Protein AF-A0A1A8FWJ9-F1 (afdb_monomer)

Radius of gyration: 18.17 Å; Cα contacts (8 Å, |Δi|>4): 57; chains: 1; bounding box: 38×28×38 Å

Nearest PDB structures (foldseek):
  5din-assembly1_A  TM=9.544E-01  e=3.120E-05  Homo sapiens
  5h7r-assembly1_D  TM=9.423E-01  e=3.344E-05  Homo sapiens
  1rmd-assembly1_A-2  TM=9.154E-01  e=1.382E-01  Mus musculus
  7l3l-assembly2_C  TM=6.982E-01  e=9.770E-02  Homo sapiens
  7l3l-assembly1_A  TM=6.949E-01  e=3.407E-01  Homo sapiens

pLDDT: mean 91.63, std 7.94, range [55.31, 98.25]

Solvent-accessible surface area (backbone atoms only — not comparable to full-atom values): 4334 Å² total; per-residue (Å²): 132,81,56,43,39,93,87,81,62,46,82,46,56,78,89,75,62,72,84,75,55,70,67,60,51,53,56,59,34,61,37,78,39,67,45,90,55,47,94,85,37,78,51,72,42,35,48,66,50,49,63,60,34,48,75,76,66,32,67,68,50,49,50,59,50,63,75,72,108

Structure (mmCIF, N/CA/C/O backbone):
data_AF-A0A1A8FWJ9-F1
#
_entry.id   AF-A0A1A8FWJ9-F1
#
loop_
_atom_site.group_PDB
_atom_site.id
_atom_site.type_symbol
_atom_site.label_atom_id
_atom_site.label_alt_id
_atom_site.label_comp_id
_atom_site.label_asym_id
_atom_site.label_entity_id
_atom_site.label_seq_id
_atom_site.pdbx_PDB_ins_code
_atom_site.Cartn_x
_atom_site.Cartn_y
_atom_site.Cartn_z
_atom_site.occupancy
_atom_site.B_iso_or_equiv
_atom_site.auth_seq_id
_atom_site.auth_comp_id
_atom_site.auth_asym_id
_atom_site.auth_atom_id
_atom_site.pdbx_PDB_model_num
ATOM 1 N N . GLU A 1 1 ? -18.986 18.995 2.801 1.00 55.31 1 GLU A N 1
ATOM 2 C CA . GLU A 1 1 ? -18.478 17.611 2.947 1.00 55.31 1 GLU A CA 1
ATOM 3 C C . GLU A 1 1 ? -19.214 16.918 4.089 1.00 55.31 1 GLU A C 1
ATOM 5 O O . GLU A 1 1 ? -19.789 17.610 4.919 1.00 55.31 1 GLU A O 1
ATOM 10 N N . LYS A 1 2 ? -19.322 15.584 4.090 1.00 65.88 2 LYS A N 1
ATOM 11 C CA . LYS A 1 2 ? -20.096 14.854 5.110 1.00 65.88 2 LYS A CA 1
ATOM 12 C C . LYS A 1 2 ? -19.208 14.581 6.332 1.00 65.88 2 LYS A C 1
ATOM 14 O O . LYS A 1 2 ? -18.320 13.744 6.239 1.00 65.88 2 LYS A O 1
ATOM 19 N N . ASP A 1 3 ? -19.492 15.226 7.464 1.00 84.94 3 ASP A N 1
ATOM 20 C CA . ASP A 1 3 ? -18.812 15.022 8.762 1.00 84.94 3 ASP A CA 1
ATOM 21 C C . ASP A 1 3 ? -19.226 13.712 9.459 1.00 84.94 3 ASP A C 1
ATOM 23 O O . ASP A 1 3 ? -19.460 13.681 10.667 1.00 84.94 3 ASP A O 1
ATOM 27 N N . PHE A 1 4 ? -19.401 12.627 8.709 1.00 92.56 4 PHE A N 1
ATOM 28 C CA . PHE A 1 4 ? -19.897 11.362 9.241 1.00 92.56 4 PHE A CA 1
ATOM 29 C C . PHE A 1 4 ? -19.054 10.196 8.740 1.00 92.56 4 PHE A C 1
ATOM 31 O O . PHE A 1 4 ? -18.675 10.148 7.568 1.00 92.56 4 PHE A O 1
ATOM 38 N N . CYS A 1 5 ? -18.797 9.229 9.616 1.00 91.62 5 CYS A N 1
ATOM 39 C CA . CYS A 1 5 ? -18.176 7.968 9.243 1.00 91.62 5 CYS A CA 1
ATOM 40 C C . CYS A 1 5 ? -19.099 7.208 8.265 1.00 91.62 5 CYS A C 1
ATOM 42 O O . CYS A 1 5 ? -20.296 7.064 8.527 1.00 91.62 5 CYS A O 1
ATOM 44 N N . PRO A 1 6 ? -18.586 6.704 7.129 1.00 93.50 6 PRO A N 1
ATOM 45 C CA . PRO A 1 6 ? -19.414 6.054 6.111 1.00 93.50 6 PRO A CA 1
ATOM 46 C C . PRO A 1 6 ? -19.969 4.689 6.544 1.00 93.50 6 PRO A C 1
ATOM 48 O O . PRO A 1 6 ? -20.886 4.184 5.900 1.00 93.50 6 PRO A O 1
ATOM 51 N N . VAL A 1 7 ? -19.423 4.093 7.609 1.00 94.62 7 VAL A N 1
ATOM 52 C CA . VAL A 1 7 ? -19.795 2.752 8.081 1.00 94.62 7 VAL A CA 1
ATOM 53 C C . VAL A 1 7 ? -20.943 2.812 9.089 1.00 94.62 7 VAL A C 1
ATOM 55 O O . VAL A 1 7 ? -21.941 2.119 8.922 1.00 94.62 7 VAL A O 1
ATOM 58 N N . ASP A 1 8 ? -20.825 3.660 10.111 1.00 95.00 8 ASP A N 1
ATOM 59 C CA . ASP A 1 8 ? -21.757 3.731 11.248 1.00 95.00 8 ASP A CA 1
ATOM 60 C C . ASP A 1 8 ? -22.557 5.048 11.311 1.00 95.00 8 ASP A C 1
ATOM 62 O O . ASP A 1 8 ? -23.472 5.178 12.123 1.00 95.00 8 ASP A O 1
ATOM 66 N N . ARG A 1 9 ? -22.253 6.013 10.429 1.00 92.38 9 ARG A N 1
ATOM 67 C CA . ARG A 1 9 ? -22.857 7.358 10.367 1.00 92.38 9 ARG A CA 1
ATOM 68 C C . ARG A 1 9 ? -22.658 8.198 11.632 1.00 92.38 9 ARG A C 1
ATOM 70 O O . ARG A 1 9 ? -23.363 9.192 11.809 1.00 92.38 9 ARG A O 1
ATOM 77 N N . LEU A 1 10 ? -21.699 7.853 12.491 1.00 92.56 10 LEU A N 1
ATOM 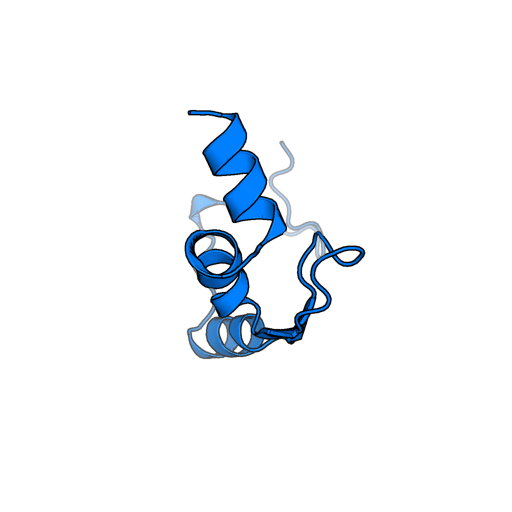78 C CA . LEU A 1 10 ? -21.324 8.686 13.632 1.00 92.56 10 LEU A CA 1
ATOM 79 C C . LEU A 1 10 ? -20.594 9.940 13.157 1.00 92.56 10 LEU A C 1
ATOM 81 O O . LEU A 1 10 ? -19.890 9.914 12.146 1.00 92.56 10 LEU A O 1
ATOM 85 N N . ARG A 1 11 ? -20.761 11.051 13.886 1.00 92.12 11 ARG A N 1
ATOM 86 C CA . ARG A 1 11 ? -20.066 12.303 13.568 1.00 92.12 11 ARG A CA 1
ATOM 87 C C . ARG A 1 11 ? -18.557 12.075 13.662 1.00 92.12 11 ARG A C 1
ATOM 89 O O . ARG A 1 11 ? -18.067 11.606 14.684 1.00 92.12 11 ARG A O 1
ATOM 96 N N . LEU A 1 12 ? -17.837 12.424 12.605 1.00 92.56 12 LEU A N 1
ATOM 97 C CA . LEU A 1 12 ? -16.403 12.217 12.471 1.00 92.56 12 LEU A CA 1
ATOM 98 C C . LEU A 1 12 ? -15.752 13.504 11.975 1.00 92.56 12 LEU A C 1
ATOM 100 O O . LEU A 1 12 ? -16.187 14.085 10.985 1.00 92.56 12 LEU A O 1
ATOM 104 N N . GLN A 1 13 ? -14.682 13.925 12.644 1.00 90.75 13 GLN A N 1
ATOM 105 C CA . GLN A 1 13 ? -13.858 15.050 12.216 1.00 90.75 13 GLN A CA 1
ATOM 106 C C . GLN A 1 13 ? -12.447 14.550 11.914 1.00 90.75 13 GLN A C 1
ATOM 108 O O . GLN A 1 13 ? -11.830 13.895 12.751 1.00 90.75 13 GLN A O 1
ATOM 113 N N . LEU A 1 14 ? -11.910 14.882 10.735 1.00 89.19 14 LEU A N 1
ATOM 114 C CA . LEU A 1 14 ? -10.611 14.366 10.278 1.00 89.19 14 LEU A CA 1
ATOM 115 C C . LEU A 1 14 ? -9.455 14.681 11.238 1.00 89.19 14 LEU A C 1
ATOM 117 O O . LEU A 1 14 ? -8.562 13.857 11.399 1.00 89.19 14 LEU A O 1
ATOM 121 N N . HIS A 1 15 ? -9.491 15.826 11.924 1.00 89.75 15 HIS A N 1
ATOM 122 C CA . HIS A 1 15 ? -8.464 16.198 12.903 1.00 89.75 15 HIS A CA 1
ATOM 123 C C . HIS A 1 15 ? -8.446 15.296 14.154 1.00 89.75 15 HIS A C 1
ATOM 125 O O . HIS A 1 15 ? -7.466 15.299 14.892 1.00 89.75 15 HIS A O 1
ATOM 131 N N . GLN A 1 16 ? -9.520 14.539 14.413 1.00 90.62 16 GLN A N 1
ATOM 132 C CA . GLN A 1 16 ? -9.612 13.586 15.527 1.00 90.62 16 GLN A CA 1
ATOM 133 C C . GLN A 1 16 ? -9.108 12.190 15.137 1.00 90.62 16 GLN A C 1
ATOM 135 O O . GLN A 1 16 ? -8.853 11.357 16.011 1.00 90.62 16 GLN A O 1
ATOM 140 N N . CYS A 1 17 ? -8.950 11.922 13.838 1.00 92.69 17 CYS A N 1
ATOM 141 C CA . CYS A 1 17 ? -8.427 10.656 13.349 1.00 92.69 17 CYS A CA 1
ATOM 142 C C . CYS A 1 17 ? -6.959 10.489 13.751 1.00 92.69 17 CYS A C 1
ATOM 144 O O . CYS A 1 17 ? -6.160 11.423 13.691 1.00 92.69 17 CYS A O 1
ATOM 146 N N . ARG A 1 18 ? -6.585 9.264 14.125 1.00 95.19 18 ARG A N 1
ATOM 147 C CA . ARG A 1 18 ? -5.203 8.902 14.453 1.00 95.19 18 ARG A CA 1
ATOM 148 C C . ARG A 1 18 ? -4.678 7.859 13.472 1.00 95.19 18 ARG A C 1
ATOM 150 O O . ARG A 1 18 ? -5.467 7.060 12.961 1.00 95.19 18 ARG A O 1
ATOM 157 N N . PRO A 1 19 ? -3.359 7.818 13.227 1.00 95.56 19 PRO A N 1
ATOM 158 C CA . PRO A 1 19 ? -2.751 6.708 12.512 1.00 95.56 19 PRO A CA 1
ATOM 159 C C . PRO A 1 19 ? -3.095 5.377 13.186 1.00 95.56 19 PRO A C 1
ATOM 161 O O . PRO A 1 19 ? -3.119 5.274 14.414 1.00 95.56 19 PRO A O 1
ATOM 164 N N . SER A 1 20 ? -3.338 4.346 12.379 1.00 96.38 20 SER A N 1
ATOM 165 C CA . SER A 1 20 ? -3.490 2.979 12.878 1.00 96.38 20 SER A CA 1
ATOM 166 C C . SER A 1 20 ? -2.217 2.500 13.580 1.00 96.38 20 SER A C 1
ATOM 168 O O . SER A 1 20 ? -1.127 3.030 13.353 1.00 96.38 20 SER A O 1
ATOM 170 N N . SER A 1 21 ? -2.345 1.460 14.407 1.00 97.75 21 SER A N 1
ATOM 171 C CA . SER A 1 21 ? -1.206 0.884 15.123 1.00 97.75 21 SER A CA 1
ATOM 172 C C . SER A 1 21 ? -0.118 0.369 14.173 1.00 97.75 21 SER A C 1
ATOM 174 O O . SER A 1 21 ? -0.384 -0.012 13.027 1.00 97.75 21 SER A O 1
ATOM 176 N N . LEU A 1 22 ? 1.118 0.300 14.681 1.00 97.69 22 LEU A N 1
ATOM 177 C CA . LEU A 1 22 ? 2.261 -0.229 13.933 1.00 97.69 22 LEU A CA 1
ATOM 178 C C . LEU A 1 22 ? 2.003 -1.656 13.428 1.00 97.69 22 LEU A C 1
ATOM 180 O O . LEU A 1 22 ? 2.362 -1.986 12.303 1.00 97.69 22 LEU A O 1
ATOM 184 N N . LEU A 1 23 ? 1.325 -2.488 14.225 1.00 98.12 23 LEU A N 1
ATOM 185 C CA . LEU A 1 23 ? 0.960 -3.845 13.823 1.00 98.12 23 LEU A CA 1
ATOM 186 C C . LEU A 1 23 ? 0.067 -3.848 12.575 1.00 98.12 23 LEU A C 1
ATOM 188 O O . LEU A 1 23 ? 0.359 -4.565 11.622 1.00 98.12 23 LEU A O 1
ATOM 192 N N . VAL A 1 24 ? -0.986 -3.023 12.558 1.00 98.25 24 VAL A N 1
ATOM 193 C CA . VAL A 1 24 ? -1.888 -2.914 11.400 1.00 98.25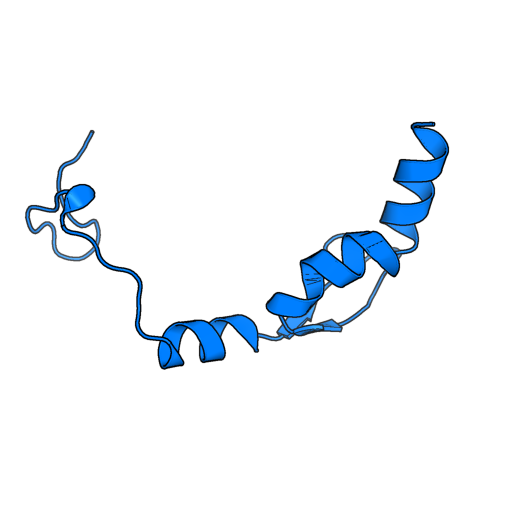 24 VAL A CA 1
ATOM 194 C C . VAL A 1 24 ? -1.125 -2.417 10.175 1.00 98.25 24 VAL A C 1
ATOM 196 O O . VAL A 1 24 ? -1.288 -2.969 9.089 1.00 98.25 24 VAL A O 1
ATOM 199 N N . ARG A 1 25 ? -0.241 -1.425 10.341 1.00 97.81 25 ARG A N 1
ATOM 200 C CA . ARG A 1 25 ? 0.614 -0.935 9.250 1.00 97.81 25 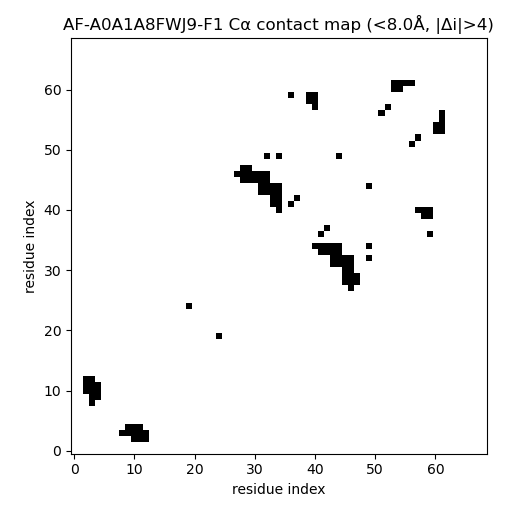ARG A CA 1
ATOM 201 C C . ARG A 1 25 ? 1.492 -2.051 8.674 1.00 97.81 25 ARG A C 1
ATOM 203 O O . ARG A 1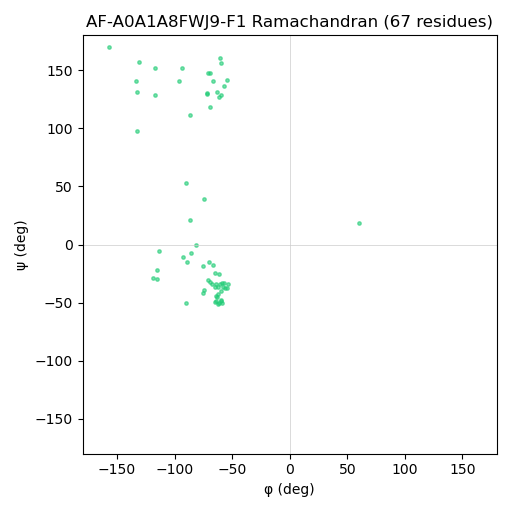 25 ? 1.442 -2.286 7.472 1.00 97.81 25 ARG A O 1
ATOM 210 N N . ASN A 1 26 ? 2.195 -2.790 9.531 1.00 97.69 26 ASN A N 1
ATOM 211 C CA . ASN A 1 26 ? 3.093 -3.875 9.131 1.00 97.69 26 ASN A CA 1
ATOM 212 C C . ASN A 1 26 ? 2.363 -5.022 8.420 1.00 97.69 26 ASN A C 1
ATOM 214 O O . ASN A 1 26 ? 2.911 -5.618 7.495 1.00 97.69 26 ASN A O 1
ATOM 218 N N . LEU A 1 27 ? 1.137 -5.344 8.843 1.00 98.25 27 LEU A N 1
ATOM 219 C CA . LEU A 1 27 ? 0.311 -6.344 8.163 1.00 98.25 27 LEU A CA 1
ATOM 220 C C . LEU A 1 27 ? -0.046 -5.893 6.746 1.00 98.25 27 LEU A C 1
ATOM 222 O O . LEU A 1 27 ? 0.072 -6.674 5.805 1.00 98.25 27 LEU A O 1
ATOM 226 N N . LEU A 1 28 ? -0.432 -4.625 6.585 1.00 98.19 28 LEU A N 1
ATOM 227 C CA . LEU A 1 28 ? -0.756 -4.064 5.277 1.00 98.19 28 LEU A CA 1
ATOM 228 C C . LEU A 1 28 ? 0.477 -3.964 4.360 1.00 98.19 28 LEU A C 1
ATOM 230 O O . LEU A 1 28 ? 0.354 -4.118 3.147 1.00 98.19 28 LEU A O 1
ATOM 234 N N . ASP A 1 29 ? 1.658 -3.704 4.913 1.00 97.75 29 ASP A N 1
ATOM 235 C CA . ASP A 1 29 ? 2.896 -3.568 4.138 1.00 97.75 29 ASP A CA 1
ATOM 236 C C . ASP A 1 29 ? 3.388 -4.900 3.566 1.00 97.75 29 ASP A C 1
ATOM 238 O O . ASP A 1 29 ? 3.922 -4.927 2.459 1.00 97.75 29 ASP A O 1
ATOM 242 N N . LYS A 1 30 ? 3.112 -6.009 4.260 1.00 97.56 30 LYS A N 1
ATOM 243 C CA . LYS A 1 30 ? 3.450 -7.373 3.829 1.00 97.56 30 LYS A CA 1
ATOM 244 C C . LYS A 1 30 ? 2.468 -7.976 2.822 1.00 97.56 30 LYS A C 1
ATOM 246 O O . LYS A 1 30 ? 2.664 -9.117 2.409 1.00 97.56 30 LYS A O 1
ATOM 251 N N . LEU A 1 31 ? 1.412 -7.255 2.439 1.00 98.25 31 LEU A N 1
ATOM 252 C CA . LEU A 1 31 ? 0.474 -7.733 1.425 1.00 98.25 31 LEU A CA 1
ATOM 253 C C . LEU A 1 31 ? 1.211 -7.969 0.107 1.00 98.25 31 LEU A C 1
ATOM 255 O O . LEU A 1 31 ? 1.902 -7.076 -0.377 1.00 98.25 31 LEU A O 1
ATOM 259 N N . ASN A 1 32 ? 1.046 -9.152 -0.480 1.00 97.69 32 ASN A N 1
ATOM 260 C CA . ASN A 1 32 ? 1.613 -9.443 -1.791 1.00 97.69 32 ASN A CA 1
ATOM 261 C C . ASN A 1 32 ? 0.844 -8.684 -2.875 1.00 97.69 32 ASN A C 1
ATOM 263 O O . ASN A 1 32 ? -0.383 -8.753 -2.946 1.00 97.69 32 ASN A O 1
ATOM 267 N N . VAL A 1 33 ? 1.581 -7.977 -3.725 1.00 97.31 33 VAL A N 1
ATOM 268 C CA . VAL A 1 33 ? 1.068 -7.204 -4.855 1.00 97.31 33 VAL A CA 1
ATOM 269 C C . VAL A 1 33 ? 1.852 -7.531 -6.123 1.00 97.31 33 VAL A C 1
ATOM 271 O O . VAL A 1 33 ? 3.000 -7.979 -6.071 1.00 97.31 33 VAL A O 1
ATOM 274 N N . MET A 1 34 ? 1.221 -7.288 -7.269 1.00 96.75 34 MET A N 1
ATOM 275 C CA . MET A 1 34 ? 1.853 -7.357 -8.585 1.00 96.75 34 MET A CA 1
ATOM 276 C C . MET A 1 34 ? 2.350 -5.973 -8.997 1.00 96.75 34 MET A C 1
ATOM 278 O O . MET A 1 34 ? 1.738 -4.962 -8.642 1.00 96.75 34 MET A O 1
ATOM 282 N N . CYS A 1 35 ? 3.401 -5.922 -9.814 1.00 95.62 35 CYS A N 1
ATOM 283 C CA . CYS A 1 35 ? 3.720 -4.706 -10.555 1.00 95.62 35 CYS A CA 1
ATOM 284 C C . CYS A 1 35 ? 2.515 -4.282 -11.430 1.00 95.62 35 CYS A C 1
ATOM 286 O O . CYS A 1 35 ? 1.910 -5.140 -12.081 1.00 95.62 35 CYS A O 1
ATOM 288 N N . PRO A 1 36 ? 2.158 -2.981 -11.478 1.00 94.88 36 PRO A N 1
ATOM 289 C CA . PRO A 1 36 ? 1.053 -2.492 -12.308 1.00 94.88 36 PRO A CA 1
ATOM 290 C C . PRO A 1 36 ? 1.277 -2.740 -13.808 1.00 94.88 36 PRO A C 1
ATOM 292 O O . PRO A 1 36 ? 0.314 -2.881 -14.557 1.00 94.88 36 PRO A O 1
ATOM 295 N N . HIS A 1 37 ? 2.532 -2.859 -14.250 1.00 92.06 37 HIS A N 1
ATOM 296 C CA . HIS A 1 37 ? 2.890 -3.166 -15.635 1.00 92.06 37 HIS A CA 1
ATOM 297 C C . HIS A 1 37 ? 3.009 -4.675 -15.878 1.00 92.06 37 HIS A C 1
ATOM 299 O O . HIS A 1 37 ? 4.022 -5.151 -16.385 1.00 92.06 37 HIS A O 1
ATOM 305 N N . TYR A 1 38 ? 1.972 -5.435 -15.516 1.00 89.44 38 TYR A N 1
ATOM 306 C CA . TYR A 1 38 ? 1.996 -6.903 -15.527 1.00 89.44 38 TYR A CA 1
ATOM 307 C C . TYR A 1 38 ? 2.412 -7.524 -16.872 1.00 89.44 38 TYR A C 1
ATOM 309 O O . TYR A 1 38 ? 3.075 -8.558 -16.884 1.00 89.44 38 TYR A O 1
ATOM 317 N N . ALA A 1 39 ? 2.057 -6.893 -17.996 1.00 90.00 39 ALA A N 1
ATOM 318 C CA . ALA A 1 39 ? 2.377 -7.397 -19.333 1.00 90.00 39 ALA A CA 1
ATOM 319 C C . ALA A 1 39 ? 3.891 -7.527 -19.589 1.00 90.00 39 ALA A C 1
ATOM 321 O O . ALA A 1 39 ? 4.322 -8.450 -20.272 1.00 90.00 39 ALA A O 1
ATOM 322 N N . GLU A 1 40 ? 4.695 -6.630 -19.017 1.00 91.38 40 GLU A N 1
ATOM 323 C CA . GLU A 1 40 ? 6.147 -6.566 -19.232 1.00 91.38 40 GLU A CA 1
ATOM 324 C C . GLU A 1 40 ? 6.946 -6.865 -17.956 1.00 91.38 40 GLU A C 1
ATOM 326 O O . GLU A 1 40 ? 8.110 -7.258 -18.010 1.00 91.38 40 GLU A O 1
ATOM 331 N N . CYS A 1 41 ? 6.326 -6.688 -16.789 1.00 91.50 41 CYS A N 1
ATOM 332 C CA . CYS A 1 41 ? 6.912 -6.948 -15.488 1.00 91.50 41 CYS A CA 1
ATOM 333 C C . CYS A 1 41 ? 5.940 -7.766 -14.630 1.00 91.50 41 CYS A C 1
ATOM 335 O O . CYS A 1 41 ? 5.052 -7.236 -13.967 1.00 91.50 41 CYS A O 1
ATOM 337 N N . GLN A 1 42 ? 6.146 -9.081 -14.596 1.00 93.94 42 GLN A N 1
ATOM 338 C CA . GLN A 1 42 ? 5.326 -10.023 -13.824 1.00 93.94 42 GLN A CA 1
ATOM 339 C C . GLN A 1 42 ? 5.792 -10.179 -12.367 1.00 93.94 42 GLN A C 1
ATOM 341 O O . GLN A 1 42 ? 5.504 -11.183 -11.715 1.00 93.94 42 GLN A O 1
ATOM 346 N N . GLN A 1 43 ? 6.544 -9.210 -11.841 1.00 94.12 43 GLN A N 1
ATOM 347 C CA . GLN A 1 43 ? 7.137 -9.334 -10.517 1.00 94.12 4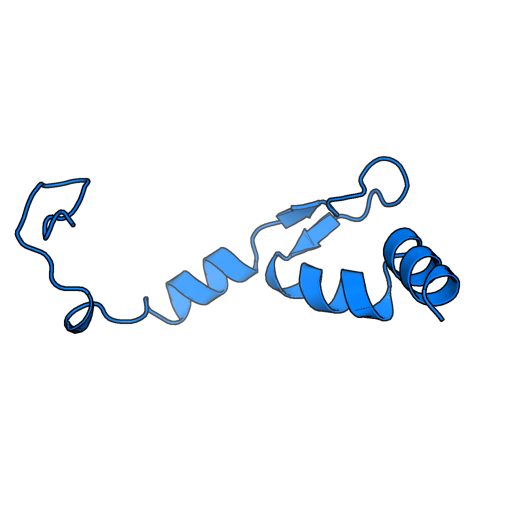3 GLN A CA 1
ATOM 348 C C . GLN A 1 43 ? 6.076 -9.222 -9.413 1.00 94.12 43 GLN A C 1
ATOM 350 O O . GLN A 1 43 ? 5.292 -8.271 -9.374 1.00 94.12 43 GLN A O 1
ATOM 355 N N . GLN A 1 44 ? 6.106 -10.188 -8.494 1.00 96.19 44 GLN A N 1
ATOM 356 C CA . GLN A 1 44 ? 5.390 -10.166 -7.221 1.00 96.19 44 GLN A CA 1
ATOM 357 C C . GLN A 1 44 ? 6.302 -9.668 -6.108 1.00 96.19 44 GLN A C 1
ATOM 359 O O . GLN A 1 44 ? 7.484 -10.014 -6.062 1.00 96.19 44 GLN A O 1
ATOM 364 N N . MET A 1 45 ? 5.757 -8.863 -5.204 1.00 96.31 45 MET A N 1
ATOM 365 C CA . MET A 1 45 ? 6.486 -8.346 -4.046 1.00 96.31 45 MET A CA 1
ATOM 366 C C . MET A 1 45 ? 5.529 -7.942 -2.929 1.00 96.31 45 MET A C 1
ATOM 368 O O . MET A 1 45 ? 4.320 -7.865 -3.132 1.00 96.31 45 MET A O 1
ATOM 372 N N . GLN A 1 46 ? 6.072 -7.647 -1.752 1.00 98.12 46 GLN A N 1
ATOM 373 C CA . GLN A 1 46 ? 5.303 -7.018 -0.682 1.00 98.12 46 GLN A CA 1
ATOM 374 C C . GLN A 1 46 ? 4.957 -5.575 -1.058 1.00 98.12 46 GLN A C 1
ATOM 376 O O . GLN A 1 46 ? 5.732 -4.895 -1.728 1.00 98.12 46 GLN A O 1
ATOM 381 N N . ARG A 1 47 ? 3.804 -5.079 -0.611 1.00 97.81 47 ARG A N 1
ATOM 382 C CA . ARG A 1 47 ? 3.290 -3.749 -0.957 1.00 97.81 47 ARG A CA 1
ATOM 383 C C . ARG A 1 47 ? 4.289 -2.628 -0.662 1.00 97.81 47 ARG A C 1
ATOM 385 O O . ARG A 1 47 ? 4.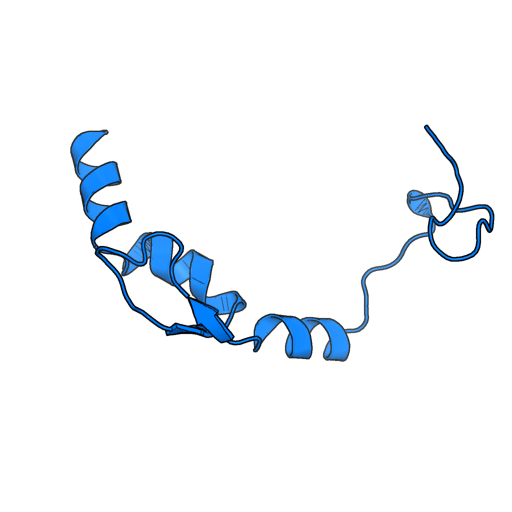385 -1.692 -1.451 1.00 97.81 47 ARG A O 1
ATOM 392 N N . CYS A 1 48 ? 5.042 -2.716 0.434 1.00 97.44 48 CYS A N 1
ATOM 393 C CA . CYS A 1 48 ? 6.073 -1.725 0.769 1.00 97.44 48 CYS A CA 1
ATOM 394 C C . CYS A 1 48 ? 7.243 -1.676 -0.233 1.00 97.44 48 CYS A C 1
ATOM 396 O O . CYS A 1 48 ? 7.871 -0.631 -0.387 1.00 97.44 48 CYS A O 1
ATOM 398 N N . GLU A 1 49 ? 7.505 -2.764 -0.958 1.00 97.38 49 GLU A N 1
ATOM 399 C CA . GLU A 1 49 ? 8.602 -2.879 -1.925 1.00 97.38 49 GLU A CA 1
ATOM 400 C C . GLU A 1 49 ? 8.248 -2.355 -3.322 1.00 97.38 49 GLU A C 1
ATOM 402 O O . GLU A 1 49 ? 9.132 -2.238 -4.179 1.00 97.38 49 GLU A O 1
ATOM 407 N N . LEU A 1 50 ? 6.977 -2.005 -3.553 1.00 96.44 50 LEU A N 1
ATOM 408 C CA . LEU A 1 50 ? 6.500 -1.537 -4.851 1.00 96.44 50 LEU A CA 1
ATOM 409 C C . LEU A 1 50 ? 7.177 -0.228 -5.274 1.00 96.44 50 LEU A C 1
ATOM 411 O O . LEU A 1 50 ? 7.648 -0.123 -6.403 1.00 96.44 50 LEU A O 1
ATOM 415 N N . GLN A 1 51 ? 7.295 0.744 -4.368 1.00 94.31 51 GLN A N 1
ATOM 416 C CA . GLN A 1 51 ? 7.926 2.030 -4.679 1.00 94.31 51 GLN A CA 1
ATOM 417 C C . GLN A 1 51 ? 9.428 1.877 -5.014 1.00 94.31 51 GLN A C 1
ATOM 419 O O . GLN A 1 51 ? 9.845 2.340 -6.079 1.00 94.31 51 GLN A O 1
ATOM 424 N N . PRO A 1 52 ? 10.251 1.176 -4.201 1.00 95.12 52 PRO A N 1
ATOM 425 C CA . PRO A 1 52 ? 11.631 0.857 -4.575 1.00 95.12 52 PRO A CA 1
ATOM 426 C C . PRO A 1 52 ? 11.750 0.065 -5.880 1.00 95.12 52 PRO A C 1
ATOM 428 O O . PRO A 1 52 ? 12.693 0.274 -6.645 1.00 95.12 52 PRO A O 1
ATOM 431 N N . HIS A 1 53 ? 10.813 -0.852 -6.146 1.00 95.25 53 HIS A N 1
ATOM 432 C CA . HIS A 1 53 ? 10.782 -1.590 -7.402 1.00 95.25 53 HIS A CA 1
ATOM 433 C C . HIS A 1 53 ? 10.579 -0.656 -8.594 1.00 95.25 53 HIS A C 1
ATOM 435 O O . HIS A 1 53 ? 11.389 -0.706 -9.516 1.00 95.25 53 HIS A O 1
ATOM 441 N N . LEU A 1 54 ? 9.5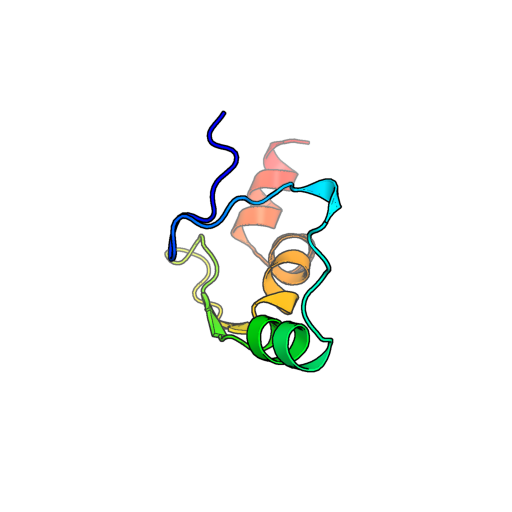67 0.213 -8.567 1.00 92.94 54 LEU A N 1
ATOM 442 C CA . LEU A 1 54 ? 9.294 1.142 -9.665 1.00 92.94 54 LEU A CA 1
ATOM 443 C C . LEU A 1 54 ? 10.482 2.071 -9.926 1.00 92.94 54 LEU A C 1
ATOM 445 O O . LEU A 1 54 ? 10.839 2.285 -11.077 1.00 92.94 54 LEU A O 1
ATOM 449 N N . HIS A 1 55 ? 11.148 2.555 -8.877 1.00 90.75 55 HIS A N 1
ATOM 450 C CA . HIS A 1 55 ? 12.254 3.496 -9.046 1.00 90.75 55 HIS A CA 1
ATOM 451 C C . HIS A 1 55 ? 13.547 2.851 -9.573 1.00 90.75 55 HIS A C 1
ATOM 453 O O . HIS A 1 55 ? 14.243 3.453 -10.385 1.00 90.75 55 HIS A O 1
ATOM 459 N N . ASN A 1 56 ? 13.882 1.641 -9.110 1.00 90.94 56 ASN A N 1
ATOM 460 C CA . ASN A 1 56 ? 15.224 1.072 -9.311 1.00 90.94 56 ASN A CA 1
ATOM 461 C C . ASN A 1 56 ? 15.254 -0.184 -10.194 1.00 90.94 56 ASN A C 1
ATOM 463 O O . ASN A 1 56 ? 16.270 -0.481 -10.830 1.00 90.94 56 ASN A O 1
ATOM 467 N N . ARG A 1 57 ? 14.168 -0.964 -10.191 1.00 89.56 57 ARG A N 1
ATOM 468 C CA . ARG A 1 57 ? 14.152 -2.350 -10.691 1.00 89.56 57 ARG A CA 1
ATOM 469 C C . ARG A 1 57 ? 13.201 -2.561 -11.868 1.00 89.56 57 ARG A C 1
ATOM 471 O O . ARG A 1 57 ? 13.452 -3.451 -12.673 1.00 89.56 57 ARG A O 1
ATOM 478 N N . CYS A 1 58 ? 12.125 -1.783 -11.969 1.00 94.25 58 CYS A N 1
ATOM 479 C CA . CYS A 1 58 ? 11.100 -1.975 -12.985 1.00 94.25 58 CYS A CA 1
ATOM 480 C C . CYS A 1 58 ? 11.646 -1.615 -14.378 1.00 94.25 58 CYS A C 1
ATOM 482 O O . CYS A 1 58 ? 11.997 -0.454 -14.601 1.00 94.25 58 CYS A O 1
ATOM 484 N N . PRO A 1 59 ? 11.696 -2.567 -15.329 1.00 90.81 59 PRO A N 1
ATOM 485 C CA . PRO A 1 59 ? 12.232 -2.308 -16.662 1.00 90.81 59 PRO A CA 1
ATOM 486 C C . PRO A 1 59 ? 11.375 -1.301 -17.432 1.00 90.81 59 PRO A C 1
ATOM 488 O O . PRO A 1 59 ? 11.921 -0.449 -18.122 1.00 90.81 59 PRO A O 1
ATOM 491 N N . VAL A 1 60 ? 10.050 -1.354 -17.263 1.00 90.56 60 VAL A N 1
ATOM 492 C CA . VAL A 1 60 ? 9.113 -0.420 -17.906 1.00 90.56 60 VAL A CA 1
ATOM 493 C C . VAL A 1 60 ? 9.353 0.997 -17.412 1.00 90.56 60 VAL A C 1
ATOM 495 O O . VAL A 1 60 ? 9.509 1.919 -18.201 1.00 90.56 60 VAL A O 1
ATOM 498 N N . PHE A 1 61 ? 9.447 1.166 -16.094 1.00 88.06 61 PHE A N 1
ATOM 499 C CA . PHE A 1 61 ? 9.625 2.487 -15.506 1.00 88.06 61 PHE A CA 1
ATOM 500 C C . PHE A 1 61 ? 11.013 3.069 -15.798 1.00 88.06 61 PHE A C 1
ATOM 502 O O . PHE A 1 61 ? 11.146 4.275 -15.974 1.00 88.06 61 PHE A O 1
ATOM 509 N N . ARG A 1 62 ? 12.041 2.214 -15.899 1.00 87.50 62 ARG A N 1
ATOM 510 C CA . ARG A 1 62 ? 13.374 2.626 -16.349 1.00 87.50 62 ARG A CA 1
ATOM 511 C C . ARG A 1 62 ? 13.332 3.171 -17.780 1.00 87.50 62 ARG A C 1
ATOM 513 O O . ARG A 1 62 ? 13.798 4.282 -17.984 1.00 87.50 62 ARG A O 1
ATOM 520 N N . ARG A 1 63 ? 12.718 2.444 -18.723 1.00 86.44 63 ARG A N 1
ATOM 521 C CA . ARG A 1 63 ? 12.575 2.902 -20.118 1.00 86.44 63 ARG A CA 1
ATOM 522 C C . ARG A 1 63 ? 11.797 4.214 -20.216 1.00 86.44 63 ARG A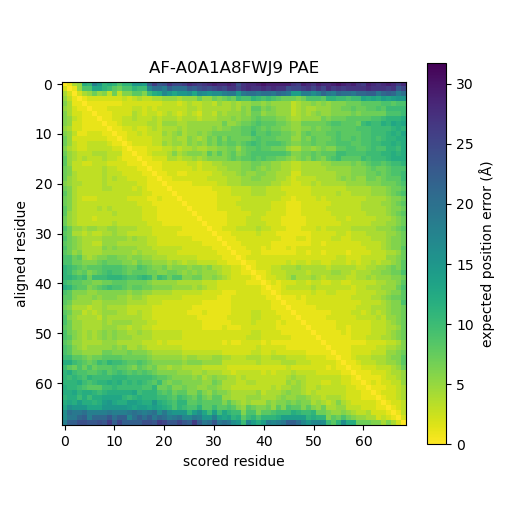 C 1
ATOM 524 O O . ARG A 1 63 ? 12.273 5.148 -20.838 1.00 86.44 63 ARG A O 1
ATOM 531 N N . LEU A 1 64 ? 10.653 4.319 -19.530 1.00 85.81 64 LEU A N 1
ATOM 532 C CA . LEU A 1 64 ? 9.843 5.547 -19.518 1.00 85.81 64 LEU A CA 1
ATOM 533 C C . LEU A 1 64 ? 10.615 6.762 -18.991 1.00 85.81 64 LEU A C 1
ATOM 535 O O . LEU A 1 64 ? 10.356 7.887 -19.403 1.00 85.81 64 LEU A O 1
ATOM 539 N N . ARG A 1 65 ? 11.537 6.544 -18.049 1.00 83.62 65 ARG A N 1
ATOM 540 C CA . ARG A 1 65 ? 12.388 7.604 -17.513 1.00 83.62 65 ARG A CA 1
ATOM 541 C C . ARG A 1 65 ? 13.491 7.997 -18.496 1.00 83.62 65 ARG A C 1
ATOM 543 O O . ARG A 1 65 ? 13.727 9.184 -18.651 1.00 83.62 65 ARG A O 1
ATOM 550 N N . GLU A 1 66 ? 14.117 7.026 -19.157 1.00 82.06 66 GLU A N 1
ATOM 551 C CA . GLU A 1 66 ? 15.126 7.259 -20.203 1.00 82.06 66 GLU A CA 1
ATOM 552 C C . GLU A 1 66 ? 14.535 7.979 -21.430 1.00 82.06 66 GLU A C 1
ATOM 554 O O . GLU A 1 66 ? 15.213 8.791 -22.039 1.00 82.06 66 GLU A O 1
ATOM 559 N N . GLU A 1 67 ? 13.272 7.722 -21.782 1.00 78.88 67 GLU A N 1
ATOM 560 C CA . GLU A 1 67 ? 12.568 8.396 -22.888 1.00 78.88 67 GLU A CA 1
ATOM 561 C C . GLU A 1 67 ? 12.135 9.837 -22.564 1.00 78.88 67 GLU A C 1
ATOM 563 O O . GLU A 1 67 ? 11.798 10.601 -23.469 1.00 78.88 67 GLU A O 1
ATOM 568 N N . ALA A 1 68 ? 12.086 10.197 -21.279 1.00 76.75 68 ALA A N 1
ATOM 569 C CA . ALA A 1 68 ? 11.683 11.522 -20.814 1.00 76.75 68 ALA A CA 1
ATOM 570 C C . ALA A 1 68 ? 12.867 12.490 -20.616 1.00 76.75 68 ALA A C 1
ATOM 572 O O . ALA A 1 68 ? 12.631 13.679 -20.384 1.00 76.75 68 ALA A O 1
ATOM 573 N N . GLU A 1 69 ? 14.102 11.980 -20.667 1.00 64.12 69 GLU A N 1
ATOM 574 C CA . GLU A 1 69 ? 15.364 12.735 -20.595 1.00 64.12 69 GLU A CA 1
ATOM 575 C C . GLU A 1 69 ? 15.872 13.103 -22.000 1.00 64.12 69 GLU A C 1
ATOM 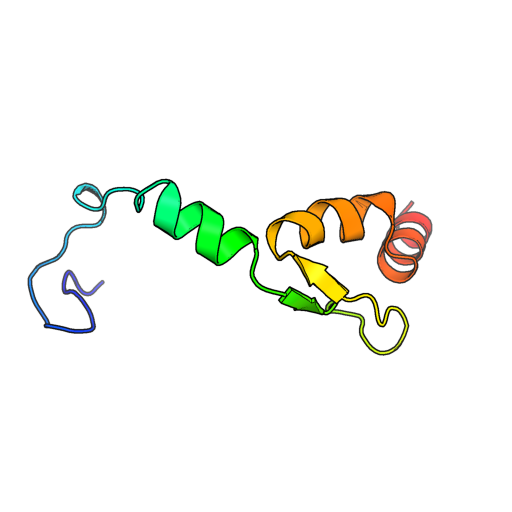577 O O . GLU A 1 69 ? 16.351 14.252 -22.152 1.00 64.12 69 GLU A O 1
#

Sequence (69 aa):
EKDFCPVDRLRLQLHQCRPSSLLVRNLLDKLNVMCPHYAECQQQMQRCELQPHLHNRCPVFRRLREEAE

Foldseek 3Di:
DQQADPPPRHRHDPVPDDDDDPVVVVVQQQDWDAAPPCVQGRDIDGNVCNVVCLVPPPPVSVVVVVVVD

Mean predicted aligned error: 5.35 Å

InterPro domains:
  IPR013083 Zinc finger, RING/FYVE/PHD-type [G3DSA:3.30.40.10] (1-66)

Secondary structure (DSSP, 8-state):
---B-TTT--B--GGG--PPPHHHHHHHHT-EEE-S-TTT---EEEGGGHHHIIIII-HHHHHHHHTT-

Organism: NCBI:txid1143690